Protein AF-A0A2M7CAU6-F1 (afdb_monomer_lite)

Structure (mmCIF, N/CA/C/O backbone):
data_AF-A0A2M7CAU6-F1
#
_entry.id   AF-A0A2M7CAU6-F1
#
loop_
_atom_site.group_PDB
_atom_site.id
_atom_site.type_symbol
_atom_site.label_atom_id
_atom_site.label_alt_id
_atom_site.label_comp_id
_atom_site.label_asym_id
_atom_site.label_entity_id
_atom_site.label_seq_id
_atom_site.pdbx_PDB_ins_code
_atom_site.Cartn_x
_atom_site.Cartn_y
_atom_site.Cartn_z
_atom_site.occupancy
_atom_site.B_iso_or_equiv
_atom_site.auth_seq_id
_atom_site.auth_comp_id
_atom_site.auth_asym_id
_atom_site.auth_atom_id
_atom_site.pdbx_PDB_model_num
ATOM 1 N N . GLU A 1 1 ? -8.466 9.942 1.876 1.00 92.69 1 GLU A N 1
ATOM 2 C CA . GLU A 1 1 ? -9.223 10.059 3.146 1.00 92.69 1 GLU A CA 1
ATOM 3 C C . GLU A 1 1 ? -8.429 10.714 4.281 1.00 92.69 1 GLU A C 1
ATOM 5 O O . GLU A 1 1 ? -8.905 11.717 4.784 1.00 92.69 1 GLU A O 1
ATOM 10 N N . LEU A 1 2 ? -7.216 10.262 4.639 1.00 96.50 2 LEU A N 1
ATOM 11 C CA . LEU A 1 2 ? -6.493 10.777 5.817 1.00 96.50 2 LEU A CA 1
ATOM 12 C C . LEU A 1 2 ? -6.308 12.303 5.829 1.00 96.50 2 LEU A C 1
ATOM 14 O O . LEU A 1 2 ? -6.703 12.959 6.786 1.00 96.50 2 LEU A O 1
ATOM 18 N N . ILE A 1 3 ? -5.752 12.880 4.756 1.00 97.31 3 ILE A N 1
ATOM 19 C CA . ILE A 1 3 ? -5.549 14.339 4.646 1.00 97.31 3 ILE A CA 1
ATOM 20 C C . ILE A 1 3 ? -6.869 15.089 4.858 1.00 97.31 3 ILE A C 1
ATOM 22 O O . ILE A 1 3 ? -6.910 16.120 5.522 1.00 97.31 3 ILE A O 1
ATOM 26 N N . PHE A 1 4 ? -7.955 14.561 4.299 1.00 97.06 4 PHE A N 1
ATOM 27 C CA . PHE A 1 4 ? -9.276 15.146 4.443 1.00 97.06 4 PHE A CA 1
ATOM 28 C C . PHE A 1 4 ? -9.786 15.029 5.888 1.00 97.06 4 PHE A C 1
ATOM 30 O O . PHE A 1 4 ? -10.279 16.019 6.423 1.00 97.06 4 PHE A O 1
ATOM 37 N N . SER A 1 5 ? -9.614 13.879 6.545 1.00 96.31 5 SER A N 1
ATOM 38 C CA . SER A 1 5 ? -9.994 13.703 7.951 1.00 96.31 5 SER A CA 1
ATOM 39 C C . SER A 1 5 ? -9.224 14.642 8.876 1.00 96.31 5 SER A C 1
ATOM 41 O O . SER A 1 5 ? -9.835 15.261 9.739 1.00 96.31 5 SER A O 1
ATOM 43 N N . LEU A 1 6 ? -7.921 14.832 8.646 1.00 95.94 6 LEU A N 1
ATOM 44 C CA . LEU A 1 6 ? -7.099 15.770 9.416 1.00 95.94 6 LEU A CA 1
ATOM 45 C C . LEU A 1 6 ? -7.547 17.222 9.217 1.00 95.94 6 LEU A C 1
ATOM 47 O O . LEU A 1 6 ? -7.729 17.947 10.190 1.00 95.94 6 LEU A O 1
ATOM 51 N N . LYS A 1 7 ? -7.781 17.641 7.968 1.00 97.62 7 LYS A N 1
ATOM 52 C CA . LYS A 1 7 ? -8.228 19.011 7.664 1.00 97.62 7 LYS A CA 1
ATOM 53 C C . LYS A 1 7 ? -9.602 19.342 8.244 1.00 97.62 7 LYS A C 1
ATOM 55 O O . LYS A 1 7 ? -9.854 20.493 8.572 1.00 97.62 7 LYS A O 1
ATOM 60 N N . ASN A 1 8 ? -10.481 18.348 8.351 1.00 97.19 8 ASN A N 1
ATOM 61 C CA . ASN A 1 8 ? -11.856 18.525 8.823 1.00 97.19 8 ASN A CA 1
ATOM 62 C C . ASN A 1 8 ? -12.068 18.025 10.259 1.00 97.19 8 ASN A C 1
ATOM 64 O O . ASN A 1 8 ? -13.212 17.867 10.676 1.00 97.19 8 ASN A O 1
ATOM 68 N N . ASN A 1 9 ? -10.987 17.734 10.991 1.00 94.44 9 ASN A N 1
ATOM 69 C CA . ASN A 1 9 ? -11.015 17.210 12.358 1.00 94.44 9 ASN A CA 1
ATOM 70 C C . ASN A 1 9 ? -11.974 16.012 12.548 1.00 94.44 9 ASN A C 1
ATOM 72 O O . ASN A 1 9 ? -12.684 15.906 13.549 1.00 94.44 9 ASN A O 1
ATOM 76 N N . ARG A 1 10 ? -12.035 15.120 11.550 1.00 95.12 10 ARG A N 1
ATOM 77 C CA . ARG A 1 10 ? -12.850 13.901 11.598 1.00 95.12 10 ARG A CA 1
ATOM 78 C C . ARG A 1 10 ? -12.157 12.815 12.405 1.00 95.12 10 ARG A C 1
ATOM 80 O O . ARG A 1 10 ? -10.936 12.803 12.561 1.00 95.12 10 ARG A O 1
ATOM 87 N N . ASN A 1 11 ? -12.951 11.858 12.869 1.00 94.75 11 ASN A N 1
ATOM 88 C CA . ASN A 1 11 ? -12.444 10.719 13.609 1.00 94.75 11 ASN A CA 1
ATOM 89 C C . ASN A 1 11 ? -11.506 9.866 12.740 1.00 94.75 11 ASN A C 1
ATOM 91 O O . ASN A 1 11 ? -11.923 9.248 11.763 1.00 94.75 11 ASN A O 1
ATOM 95 N N . LEU A 1 12 ? -10.230 9.794 13.124 1.00 95.94 12 LEU A N 1
ATOM 96 C CA . LEU A 1 12 ? -9.235 8.982 12.420 1.00 95.94 12 LEU A CA 1
ATOM 97 C C . LEU A 1 12 ? -9.511 7.478 12.526 1.00 95.94 12 LEU A C 1
ATOM 99 O O . LEU A 1 12 ? -8.985 6.723 11.718 1.00 95.94 12 LEU A O 1
ATOM 103 N N . ALA A 1 13 ? -10.352 7.041 13.471 1.00 95.00 13 ALA A N 1
ATOM 104 C CA . ALA A 1 13 ? -10.740 5.637 13.591 1.00 95.00 13 ALA A CA 1
ATOM 105 C C . ALA A 1 13 ? -11.545 5.117 12.380 1.00 95.00 13 ALA A C 1
ATOM 107 O O . ALA A 1 13 ? -11.610 3.911 12.172 1.00 95.00 13 ALA A O 1
ATOM 108 N N . GLU A 1 14 ? -12.124 6.015 11.576 1.00 95.25 14 GLU A N 1
ATOM 109 C CA . GLU A 1 14 ? -12.877 5.682 10.355 1.00 95.25 14 GLU A CA 1
ATOM 110 C C . GLU A 1 14 ? -11.974 5.522 9.119 1.00 95.25 14 GLU A C 1
ATOM 112 O O . GLU A 1 14 ? -12.421 5.079 8.065 1.00 95.25 14 GLU A O 1
ATOM 117 N N . VAL A 1 15 ? -10.701 5.912 9.223 1.00 97.19 15 VAL A N 1
ATOM 118 C CA . VAL A 1 15 ? -9.728 5.828 8.129 1.00 97.19 15 VAL A CA 1
ATOM 119 C C . VAL A 1 15 ? -9.085 4.446 8.159 1.00 97.19 15 VAL A C 1
ATOM 121 O O . VAL A 1 15 ? -8.384 4.113 9.116 1.00 97.19 15 VAL A O 1
ATOM 124 N N . LYS A 1 16 ? -9.295 3.640 7.116 1.00 97.75 16 LYS A N 1
ATOM 125 C CA . LYS A 1 16 ? -8.790 2.258 7.063 1.00 97.75 16 LYS A CA 1
ATOM 126 C C . LYS A 1 16 ? -7.263 2.218 6.933 1.00 97.75 16 LYS A C 1
ATOM 128 O O . LYS A 1 16 ? -6.653 3.083 6.288 1.00 97.75 16 LYS A O 1
ATOM 133 N N . GLY A 1 17 ? -6.649 1.182 7.498 1.00 97.12 17 GLY A N 1
ATOM 134 C CA . GLY A 1 17 ? -5.218 0.892 7.396 1.00 97.12 17 GLY A CA 1
ATOM 135 C C . GLY A 1 17 ? -4.321 1.816 8.223 1.00 97.12 17 GLY A C 1
ATOM 136 O O . GLY A 1 17 ? -3.212 2.123 7.787 1.00 97.12 17 GLY A O 1
ATOM 137 N N . LEU A 1 18 ? -4.791 2.293 9.379 1.00 97.50 18 LEU A N 1
ATOM 138 C CA . LEU A 1 18 ? -4.009 3.119 10.299 1.00 97.50 18 LEU A CA 1
ATOM 139 C C . LEU A 1 18 ? -3.736 2.412 11.622 1.00 97.50 18 LEU A C 1
ATOM 141 O O . LEU A 1 18 ? -4.563 1.672 12.155 1.00 97.50 18 LEU A O 1
ATOM 145 N N . VAL A 1 19 ? -2.590 2.759 12.202 1.00 97.50 19 VAL A N 1
ATOM 146 C CA . VAL A 1 19 ? -2.245 2.464 13.591 1.00 97.50 19 VAL A CA 1
ATOM 147 C C . VAL A 1 19 ? -1.706 3.744 14.217 1.00 97.50 19 VAL A C 1
ATOM 149 O O . VAL A 1 19 ? -0.774 4.342 13.682 1.00 97.50 19 VAL A O 1
ATOM 152 N N . PHE A 1 20 ? -2.297 4.190 15.323 1.00 96.44 20 PHE A N 1
ATOM 153 C CA . PHE A 1 20 ? -1.889 5.423 16.000 1.00 96.44 20 PHE A CA 1
ATOM 154 C C . PHE A 1 20 ? -2.195 5.386 17.500 1.00 96.44 20 PHE A C 1
ATOM 156 O O . PHE A 1 20 ? -2.995 4.579 17.970 1.00 96.44 20 PHE A O 1
ATOM 163 N N . TRP A 1 21 ? -1.553 6.273 18.261 1.00 96.44 21 TRP A N 1
ATOM 164 C CA . TRP A 1 21 ? -1.830 6.465 19.683 1.00 96.44 21 TRP A CA 1
ATOM 165 C C . TRP A 1 21 ? -2.905 7.527 19.891 1.00 96.44 21 TRP A C 1
ATOM 167 O O . TRP A 1 21 ? -2.839 8.607 19.303 1.00 96.44 21 TRP A O 1
ATOM 177 N N . LYS A 1 22 ? -3.869 7.236 20.764 1.00 94.00 22 LYS A N 1
ATOM 178 C CA . LYS A 1 22 ? -4.886 8.189 21.208 1.00 94.00 22 LYS A CA 1
ATOM 179 C C . LYS A 1 22 ? -5.220 7.927 22.672 1.00 94.00 22 LYS A C 1
ATOM 181 O O . LYS A 1 22 ? -5.512 6.792 23.036 1.00 94.00 22 LYS A O 1
ATOM 186 N N . ASP A 1 23 ? -5.142 8.963 23.505 1.00 94.94 23 ASP A N 1
ATOM 187 C CA . ASP A 1 23 ? -5.502 8.911 24.931 1.00 94.94 23 ASP A CA 1
ATOM 188 C C . ASP A 1 23 ? -4.813 7.762 25.696 1.00 94.94 23 ASP A C 1
ATOM 190 O O . ASP A 1 23 ? -5.432 7.014 26.451 1.00 94.94 23 ASP A O 1
ATOM 194 N N . GLY A 1 24 ? -3.512 7.573 25.442 1.00 96.69 24 GLY A N 1
ATOM 195 C CA . GLY A 1 24 ? -2.713 6.515 26.071 1.00 96.69 24 GLY A CA 1
ATOM 196 C C . GLY A 1 24 ? -3.051 5.095 25.605 1.00 96.69 24 GLY A C 1
ATOM 197 O O . GLY A 1 24 ? -2.591 4.132 26.214 1.00 96.69 24 GLY A O 1
ATOM 198 N N . ARG A 1 25 ? -3.843 4.936 24.536 1.00 96.88 25 ARG A N 1
ATOM 199 C CA . ARG A 1 25 ? -4.204 3.640 23.950 1.00 96.88 25 ARG A CA 1
ATOM 200 C C . ARG A 1 25 ? -3.746 3.545 22.501 1.00 96.88 25 ARG A C 1
ATOM 202 O O . ARG A 1 25 ? -3.793 4.520 21.751 1.00 96.88 25 ARG A O 1
ATOM 209 N N . LEU A 1 26 ? -3.328 2.346 22.106 1.00 97.06 26 LEU A N 1
ATOM 210 C CA . LEU A 1 26 ? -3.038 2.024 20.716 1.00 97.06 26 LEU A CA 1
ATOM 211 C C . LEU A 1 26 ? -4.356 1.743 19.986 1.00 97.06 26 LEU A C 1
ATOM 213 O O . LEU A 1 26 ? -5.080 0.816 20.347 1.00 97.06 26 LEU A O 1
ATOM 217 N N . VAL A 1 27 ? -4.655 2.527 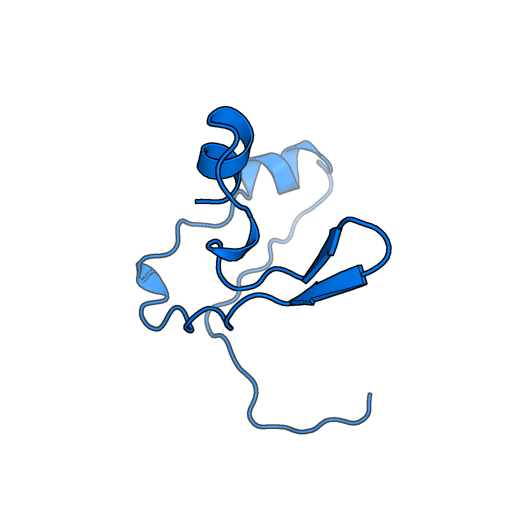18.956 1.00 97.44 27 VAL A N 1
ATOM 218 C CA . VAL A 1 27 ? -5.823 2.349 18.090 1.00 97.44 27 VAL A CA 1
ATOM 219 C C . VAL A 1 27 ? -5.355 1.757 16.766 1.00 97.44 27 VAL A C 1
ATOM 221 O O . VAL A 1 27 ? -4.484 2.320 16.102 1.00 97.44 27 VAL A O 1
ATOM 224 N N . LYS A 1 28 ? -5.938 0.619 16.384 1.00 98.12 28 LYS A N 1
ATOM 225 C CA . LYS A 1 28 ? -5.787 0.005 15.059 1.00 98.12 28 LYS A CA 1
ATOM 226 C C . LYS A 1 28 ? -7.130 0.099 14.347 1.00 98.12 28 LYS A C 1
ATOM 228 O O . LYS A 1 28 ? -8.139 -0.301 14.927 1.00 98.12 28 LYS A O 1
ATOM 233 N N . THR A 1 29 ? -7.153 0.664 13.147 1.00 97.81 29 THR A N 1
ATOM 234 C CA . THR A 1 29 ? -8.382 0.759 12.351 1.00 97.81 29 THR A CA 1
ATOM 235 C C . THR A 1 29 ? -8.578 -0.488 11.500 1.00 97.81 29 THR A C 1
ATOM 237 O O . THR A 1 29 ? -7.703 -1.352 11.441 1.00 97.81 29 THR A O 1
ATOM 240 N N . GLU A 1 30 ? -9.750 -0.600 10.875 1.00 97.75 30 GLU A N 1
ATOM 241 C CA . GLU A 1 30 ? -10.049 -1.685 9.942 1.00 97.75 30 GLU A CA 1
ATOM 242 C C . GLU A 1 30 ? -8.969 -1.783 8.855 1.00 97.75 30 GLU A C 1
ATOM 244 O O . GLU A 1 30 ? -8.435 -0.768 8.394 1.00 97.75 30 GLU A O 1
ATOM 249 N N . GLU A 1 31 ? -8.642 -3.007 8.449 1.00 97.31 31 GLU A N 1
ATOM 250 C CA . GLU A 1 31 ? -7.682 -3.253 7.382 1.00 97.31 31 GLU A CA 1
ATOM 251 C C . GLU A 1 31 ? -8.149 -2.618 6.063 1.00 97.31 31 GLU A C 1
ATOM 253 O O . GLU A 1 31 ? -9.343 -2.521 5.772 1.00 97.31 31 GLU A O 1
ATOM 258 N N . ARG A 1 32 ? -7.199 -2.112 5.269 1.00 96.25 32 ARG A N 1
ATOM 259 C CA . ARG A 1 32 ? -7.511 -1.547 3.954 1.00 96.25 32 ARG A CA 1
ATOM 260 C C . ARG A 1 32 ? -7.501 -2.665 2.916 1.00 96.25 32 ARG A C 1
ATOM 262 O O . ARG A 1 32 ? -6.517 -3.384 2.798 1.00 96.25 32 ARG A O 1
ATOM 269 N N . GLU A 1 33 ? -8.554 -2.697 2.108 1.00 95.38 33 GLU A N 1
ATOM 270 C CA . GLU A 1 33 ? -8.657 -3.570 0.940 1.00 95.38 33 GLU A CA 1
ATOM 271 C C . GLU A 1 33 ? -7.469 -3.421 -0.014 1.00 95.38 33 GLU A C 1
ATOM 273 O O . GLU A 1 33 ? -6.939 -2.323 -0.236 1.00 95.38 33 GLU A O 1
ATOM 278 N N . LEU A 1 34 ? -7.085 -4.53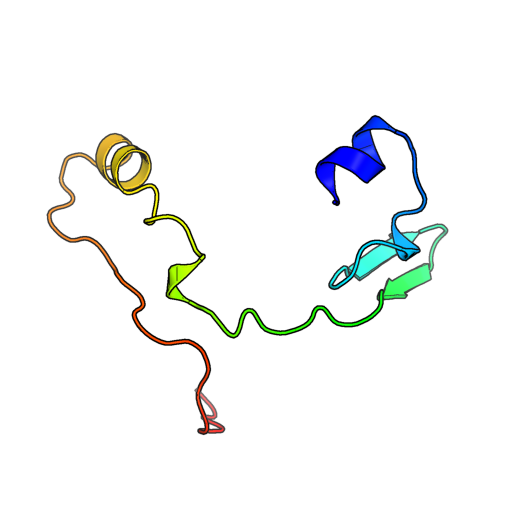4 -0.633 1.00 94.81 34 LEU A N 1
ATOM 279 C CA . LEU A 1 34 ? -6.040 -4.539 -1.646 1.00 94.81 34 LEU A CA 1
ATOM 280 C C . LEU A 1 34 ? -6.495 -3.787 -2.905 1.00 94.81 34 LEU A C 1
ATOM 282 O O . LEU A 1 34 ? -7.646 -3.854 -3.334 1.00 94.81 34 LEU A O 1
ATOM 286 N N . ILE A 1 35 ? -5.555 -3.084 -3.540 1.00 94.94 35 ILE A N 1
ATOM 287 C CA . ILE A 1 35 ? -5.789 -2.444 -4.839 1.00 94.94 35 ILE A CA 1
ATOM 288 C C . ILE A 1 35 ? -5.634 -3.517 -5.918 1.00 94.94 35 ILE A C 1
ATOM 290 O O . ILE A 1 35 ? -4.518 -3.806 -6.344 1.00 94.94 35 ILE A O 1
ATOM 294 N N . TYR A 1 36 ? -6.750 -4.119 -6.329 1.00 93.12 36 TYR A N 1
ATOM 295 C CA . TYR A 1 36 ? -6.759 -5.199 -7.322 1.00 93.12 36 TYR A CA 1
ATOM 296 C C . TYR A 1 36 ? -6.427 -4.717 -8.737 1.00 93.12 36 TYR A C 1
ATOM 298 O O . TYR A 1 36 ? -5.674 -5.371 -9.453 1.00 93.12 36 TYR A O 1
ATOM 306 N N . ASN A 1 37 ? -6.966 -3.563 -9.140 1.00 95.25 37 ASN A N 1
ATOM 307 C CA . ASN A 1 37 ? -6.653 -2.964 -10.433 1.00 95.25 37 ASN A CA 1
ATOM 308 C C . ASN A 1 37 ? -5.356 -2.147 -10.326 1.00 95.25 37 ASN A C 1
ATOM 310 O O . ASN A 1 37 ? -5.384 -0.986 -9.925 1.00 95.25 37 ASN A O 1
ATOM 314 N N . LEU A 1 38 ? -4.213 -2.751 -10.660 1.00 94.12 38 LEU A N 1
ATOM 315 C CA . LEU A 1 38 ? -2.922 -2.057 -10.602 1.00 94.12 38 LEU A CA 1
ATOM 316 C C . LEU A 1 38 ? -2.800 -0.951 -11.657 1.00 94.12 38 LEU A C 1
ATOM 318 O O . LEU A 1 38 ? -2.128 0.043 -11.396 1.00 94.12 38 LEU A O 1
ATOM 322 N N . ASP A 1 39 ? -3.510 -1.066 -12.780 1.00 93.81 39 ASP A N 1
ATOM 323 C CA . ASP A 1 39 ? -3.508 -0.056 -13.844 1.00 93.81 39 ASP A CA 1
ATOM 324 C C . ASP A 1 39 ? -4.244 1.229 -13.436 1.00 93.81 39 ASP A C 1
ATOM 326 O O . ASP A 1 39 ? -4.074 2.272 -14.064 1.00 9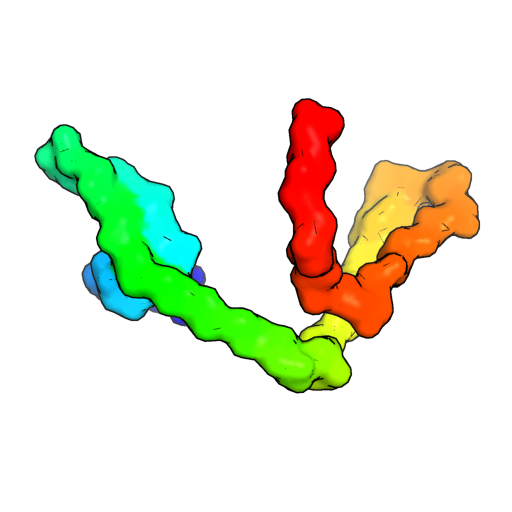3.81 39 ASP A O 1
ATOM 330 N N . SER A 1 40 ? -5.039 1.198 -12.356 1.00 95.75 40 SER A N 1
ATOM 331 C CA . SER A 1 40 ? -5.638 2.419 -11.805 1.00 95.75 40 SER A CA 1
ATOM 332 C C . SER A 1 40 ? -4.636 3.277 -11.028 1.00 95.75 40 SER A C 1
ATOM 334 O O . SER A 1 40 ? -4.979 4.377 -10.589 1.00 95.75 40 SER A O 1
ATOM 336 N N . LEU A 1 41 ? -3.434 2.764 -10.760 1.00 95.12 41 LEU A N 1
ATOM 337 C CA . LEU A 1 41 ? -2.398 3.506 -10.056 1.00 95.12 41 LEU A CA 1
ATOM 338 C C . LEU A 1 41 ? -1.696 4.463 -11.024 1.00 95.12 41 LEU A C 1
ATOM 340 O O . LEU A 1 41 ? -1.398 4.089 -12.156 1.00 95.12 41 LEU A O 1
ATOM 344 N N . PRO A 1 42 ? -1.378 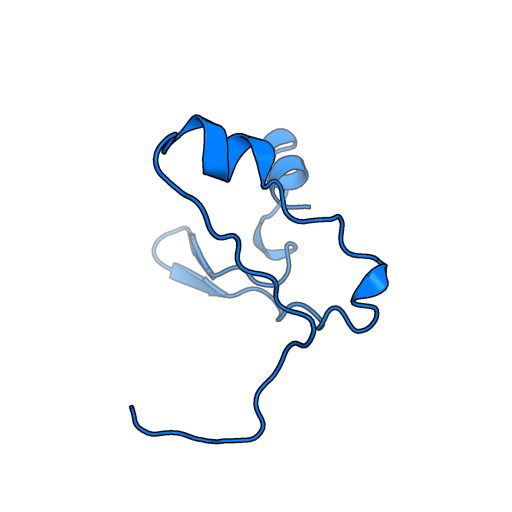5.692 -10.590 1.00 94.50 42 PRO A N 1
ATOM 345 C CA . PRO A 1 42 ? -0.596 6.595 -11.417 1.00 94.50 42 PRO A CA 1
ATOM 346 C C . PRO A 1 42 ? 0.823 6.053 -11.607 1.00 94.50 42 PRO A C 1
ATOM 348 O O . PRO A 1 42 ? 1.348 5.330 -10.752 1.00 94.50 42 PRO A O 1
ATOM 351 N N . PHE A 1 43 ? 1.478 6.480 -12.688 1.00 93.19 43 PHE A N 1
ATOM 352 C CA . PHE A 1 43 ? 2.910 6.252 -12.845 1.00 93.19 43 PHE A CA 1
ATOM 353 C C . PHE A 1 43 ? 3.680 6.784 -11.624 1.00 93.19 43 PHE A C 1
ATOM 355 O O . PHE A 1 43 ? 3.317 7.832 -11.069 1.00 93.19 43 PHE A O 1
ATOM 362 N N . PRO A 1 44 ? 4.742 6.085 -11.183 1.00 92.69 44 PRO A N 1
ATOM 363 C CA . PRO A 1 44 ? 5.608 6.593 -10.131 1.00 92.69 44 PRO A CA 1
ATOM 364 C C . PRO A 1 44 ? 6.149 7.981 -10.491 1.00 92.69 44 PRO A C 1
ATOM 366 O O . PRO A 1 44 ? 6.471 8.253 -11.645 1.00 92.69 44 PRO A O 1
ATOM 369 N N . LYS A 1 45 ? 6.293 8.855 -9.491 1.00 92.62 45 LYS A N 1
ATOM 370 C CA . LYS A 1 45 ? 6.839 10.209 -9.670 1.00 92.62 45 LYS A CA 1
ATOM 371 C C . LYS A 1 45 ? 8.359 10.179 -9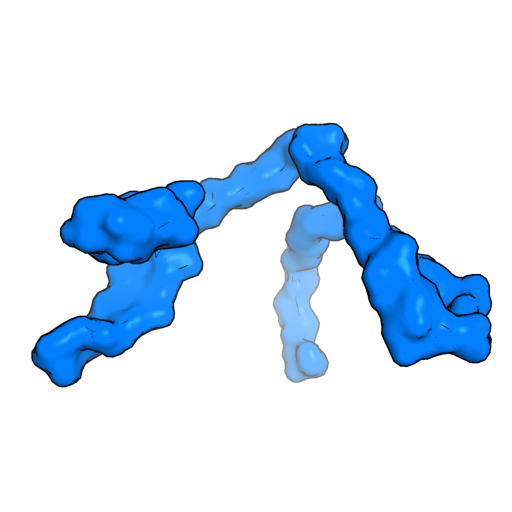.863 1.00 92.62 45 LYS A C 1
ATOM 373 O O . LYS A 1 45 ? 9.111 10.591 -8.979 1.00 92.62 45 LYS A O 1
ATOM 378 N N . HIS A 1 46 ? 8.815 9.638 -10.992 1.00 90.56 46 HIS A N 1
ATOM 379 C CA . HIS A 1 46 ? 10.240 9.490 -11.296 1.00 90.56 46 HIS A CA 1
ATOM 380 C C . HIS A 1 46 ? 10.954 10.832 -11.486 1.00 90.56 46 HIS A C 1
ATOM 382 O O . HIS A 1 46 ? 12.133 10.908 -11.175 1.00 90.56 46 HIS A O 1
ATOM 388 N N . GLU A 1 47 ? 10.252 11.890 -11.897 1.00 89.75 47 GLU A N 1
ATOM 389 C CA . GLU A 1 47 ? 10.809 13.251 -11.995 1.00 89.75 47 GLU A CA 1
ATOM 390 C C . GLU A 1 47 ? 11.509 13.675 -10.687 1.00 89.75 47 GLU A C 1
ATOM 392 O O . GLU A 1 47 ? 12.719 13.869 -10.665 1.00 89.75 47 GLU A O 1
ATOM 397 N N . ILE A 1 48 ? 10.798 13.612 -9.553 1.00 90.69 48 ILE A N 1
ATOM 398 C CA . ILE A 1 48 ? 11.334 13.937 -8.221 1.00 90.69 48 ILE A CA 1
ATOM 399 C C . ILE A 1 48 ? 12.495 12.999 -7.857 1.00 90.69 48 ILE A C 1
ATOM 401 O O . ILE A 1 48 ? 13.455 13.385 -7.195 1.00 90.69 48 ILE A O 1
ATOM 405 N N . TYR A 1 49 ? 12.400 11.736 -8.271 1.00 87.62 49 TYR A N 1
ATOM 406 C CA . TYR A 1 49 ? 13.392 10.711 -7.964 1.00 87.62 49 TYR A CA 1
ATOM 407 C C . TYR A 1 49 ? 14.733 10.940 -8.677 1.00 87.62 49 TYR A C 1
ATOM 409 O O . TYR A 1 49 ? 15.768 10.569 -8.119 1.00 87.62 49 TYR A O 1
ATOM 417 N N . PHE A 1 50 ? 14.727 11.535 -9.872 1.00 89.94 50 PHE A N 1
ATOM 418 C CA . PHE A 1 50 ? 15.938 11.893 -10.615 1.00 89.94 50 PHE A CA 1
ATOM 419 C C . PHE A 1 50 ? 16.440 13.298 -10.271 1.00 89.94 50 PHE A C 1
ATOM 421 O O . PHE A 1 50 ? 17.649 13.483 -10.151 1.00 89.94 50 PHE A O 1
ATOM 428 N N . ASP A 1 51 ? 15.542 14.254 -10.018 1.00 91.31 51 ASP A N 1
ATOM 429 C CA . ASP A 1 51 ? 15.912 15.627 -9.644 1.00 91.31 51 ASP A CA 1
ATOM 430 C C . ASP A 1 51 ? 16.738 15.675 -8.349 1.00 91.31 51 ASP A C 1
ATOM 432 O O . ASP A 1 51 ? 17.655 16.485 -8.209 1.00 91.31 51 ASP A O 1
ATOM 436 N N . LEU A 1 52 ? 16.434 14.783 -7.402 1.00 91.12 52 LEU A N 1
ATOM 437 C CA . LEU A 1 52 ? 17.147 14.689 -6.127 1.00 91.12 52 LEU A CA 1
ATOM 438 C C . LEU A 1 52 ? 18.512 13.989 -6.226 1.00 91.12 52 LEU A C 1
ATOM 440 O O . LEU A 1 52 ? 19.332 14.166 -5.329 1.00 91.12 52 LEU A O 1
ATOM 444 N N . GLU A 1 53 ? 18.764 13.196 -7.272 1.00 90.75 53 GLU A N 1
ATOM 445 C CA . GLU A 1 53 ? 20.048 12.513 -7.490 1.00 90.75 53 GLU A CA 1
ATOM 446 C C . GLU A 1 53 ? 20.389 12.485 -8.990 1.00 90.75 53 GLU A C 1
ATOM 448 O O . GLU A 1 53 ? 20.144 11.484 -9.672 1.00 90.75 53 GLU A O 1
ATOM 453 N N . PRO A 1 54 ? 20.992 13.564 -9.523 1.00 86.44 54 PRO A N 1
ATOM 454 C CA . PRO A 1 54 ? 21.210 13.721 -10.963 1.00 86.44 54 PRO A CA 1
ATOM 455 C C . PRO A 1 54 ? 22.139 12.674 -11.593 1.00 86.44 54 PRO A C 1
ATOM 457 O O . PRO A 1 54 ? 22.127 12.489 -12.807 1.00 86.44 54 PRO A O 1
ATOM 460 N N . LYS A 1 55 ? 22.969 11.984 -10.795 1.00 93.44 55 LYS A N 1
ATOM 461 C CA . LYS A 1 55 ? 23.846 10.905 -11.286 1.00 93.44 55 LYS A CA 1
ATOM 462 C C . LYS A 1 55 ? 23.118 9.571 -11.441 1.00 93.44 55 LYS A C 1
ATOM 464 O O . LYS A 1 55 ? 23.719 8.599 -11.900 1.00 93.44 55 LYS A O 1
ATOM 469 N N . ARG A 1 56 ? 21.853 9.486 -11.032 1.00 91.38 56 ARG A N 1
ATOM 470 C CA . ARG A 1 56 ? 21.077 8.254 -11.105 1.00 91.38 56 ARG A CA 1
ATOM 471 C C . ARG A 1 56 ? 20.689 7.946 -12.550 1.00 91.38 56 ARG A C 1
ATOM 473 O O . ARG A 1 56 ? 20.082 8.761 -13.230 1.00 91.38 56 ARG A O 1
ATOM 480 N N . THR A 1 57 ? 20.986 6.727 -12.989 1.00 91.25 57 THR A N 1
ATOM 481 C CA . THR A 1 57 ? 20.746 6.265 -14.369 1.00 91.25 57 THR A CA 1
ATOM 482 C C . THR A 1 57 ? 19.677 5.178 -14.481 1.00 91.25 57 THR A C 1
ATOM 484 O O . THR A 1 57 ? 19.327 4.775 -15.586 1.00 91.25 57 THR A O 1
ATOM 487 N N . GLY A 1 58 ? 19.147 4.696 -13.353 1.00 91.44 58 GLY A N 1
ATOM 488 C CA . GLY A 1 58 ? 18.135 3.643 -13.303 1.00 91.44 58 GLY A CA 1
ATOM 489 C C . GLY A 1 58 ? 16.901 4.059 -12.510 1.00 91.44 58 GLY A C 1
ATOM 490 O O . GLY A 1 58 ? 17.006 4.782 -11.518 1.00 91.44 58 GLY A O 1
ATOM 491 N N . ALA A 1 59 ? 15.738 3.566 -12.935 1.00 91.06 59 ALA A N 1
ATOM 492 C CA . ALA A 1 59 ? 14.483 3.664 -12.200 1.00 91.06 59 ALA A CA 1
ATOM 493 C C . ALA A 1 59 ? 13.955 2.271 -11.859 1.00 91.06 59 ALA A C 1
ATOM 495 O O . ALA A 1 59 ? 14.160 1.308 -12.599 1.00 91.06 59 ALA A O 1
ATOM 496 N N . HIS A 1 60 ? 13.227 2.184 -10.751 1.00 91.00 60 HIS A N 1
ATOM 497 C CA . HIS A 1 60 ? 12.507 0.977 -10.378 1.00 91.00 60 HIS A CA 1
ATOM 498 C C . HIS A 1 60 ? 11.051 1.072 -10.819 1.00 91.00 60 HIS A C 1
ATOM 500 O O . HIS A 1 60 ? 10.402 2.116 -10.679 1.00 91.00 60 HIS A O 1
ATOM 506 N N . ILE A 1 61 ? 10.539 -0.053 -11.302 1.00 92.81 61 ILE A N 1
ATOM 507 C CA . ILE A 1 61 ? 9.127 -0.264 -11.577 1.00 92.81 61 ILE A CA 1
ATOM 508 C C . ILE A 1 61 ? 8.693 -1.566 -10.913 1.00 92.81 61 ILE A C 1
ATOM 510 O O . ILE A 1 61 ? 9.429 -2.551 -10.910 1.00 92.81 61 ILE A O 1
ATOM 514 N N . ILE A 1 62 ? 7.506 -1.548 -10.318 1.00 93.56 62 ILE A N 1
ATOM 515 C CA . ILE A 1 62 ? 6.869 -2.723 -9.731 1.00 93.56 62 ILE A CA 1
ATOM 516 C C . ILE A 1 62 ? 5.624 -2.989 -10.565 1.00 93.56 62 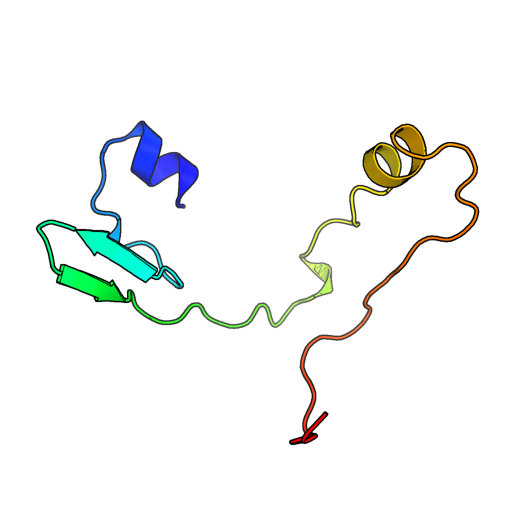ILE A C 1
ATOM 518 O O . ILE A 1 62 ? 4.685 -2.196 -10.537 1.00 93.56 62 ILE A O 1
ATOM 522 N N . THR A 1 63 ? 5.638 -4.082 -11.320 1.00 93.50 63 THR A N 1
ATOM 523 C CA . THR A 1 63 ? 4.552 -4.463 -12.236 1.00 93.50 63 THR A CA 1
ATOM 524 C C . THR A 1 63 ? 3.549 -5.431 -11.600 1.00 93.50 63 THR A C 1
ATOM 526 O O . THR A 1 63 ? 2.507 -5.703 -12.184 1.00 93.50 63 THR A O 1
ATOM 529 N N . SER A 1 64 ? 3.830 -5.936 -10.393 1.00 93.31 64 SER A N 1
ATOM 530 C CA . SER A 1 64 ? 2.959 -6.834 -9.628 1.00 93.31 64 SER A CA 1
ATOM 531 C C . SER A 1 64 ? 3.073 -6.579 -8.121 1.00 93.31 64 SER A C 1
ATOM 533 O O . SER A 1 64 ? 4.075 -6.050 -7.641 1.00 93.31 64 SER A O 1
ATOM 535 N N . ARG A 1 65 ? 2.036 -6.925 -7.347 1.00 92.88 65 ARG A N 1
ATOM 536 C CA . ARG A 1 65 ? 2.028 -6.785 -5.880 1.00 92.88 65 ARG A CA 1
ATOM 537 C C . ARG A 1 65 ? 1.567 -8.077 -5.217 1.00 92.88 65 ARG A C 1
ATOM 539 O O . ARG A 1 65 ? 0.625 -8.705 -5.686 1.00 92.88 65 ARG A O 1
ATOM 546 N N . GLY A 1 66 ? 2.208 -8.414 -4.101 1.00 90.56 66 GLY A N 1
ATOM 547 C CA . GLY A 1 66 ? 1.997 -9.665 -3.374 1.00 90.56 66 GLY A CA 1
ATOM 548 C C . GLY A 1 66 ? 3.098 -10.690 -3.655 1.00 90.56 66 GLY A C 1
ATOM 549 O O . GLY A 1 66 ? 3.704 -10.699 -4.723 1.00 90.56 66 GLY A O 1
ATOM 550 N N . CYS A 1 67 ? 3.374 -11.536 -2.667 1.00 93.25 67 CYS A N 1
ATOM 551 C CA . CYS A 1 67 ? 4.349 -12.618 -2.748 1.00 93.25 67 CYS A CA 1
ATOM 552 C C . CYS A 1 67 ? 3.769 -13.834 -2.011 1.00 93.25 67 CYS A C 1
ATOM 554 O O . CYS A 1 67 ? 3.388 -13.682 -0.851 1.00 93.25 67 CYS A O 1
ATOM 556 N N . PRO A 1 68 ? 3.670 -15.019 -2.642 1.00 95.31 68 PRO A N 1
ATOM 557 C CA . PRO A 1 68 ? 3.123 -16.210 -1.989 1.00 95.31 68 PRO A CA 1
ATOM 558 C C . PRO A 1 68 ? 4.130 -16.901 -1.055 1.00 95.31 68 PRO A C 1
ATOM 560 O O . PRO A 1 68 ? 3.782 -17.869 -0.385 1.00 95.31 68 PRO A O 1
ATOM 563 N N . PHE A 1 69 ? 5.387 -16.455 -1.037 1.00 96.44 69 PHE A N 1
ATOM 564 C CA . PHE A 1 69 ? 6.449 -17.088 -0.265 1.00 96.44 69 PHE A CA 1
ATOM 565 C C . PHE A 1 69 ? 6.532 -16.519 1.154 1.00 96.44 69 PHE A C 1
ATOM 567 O O . PHE A 1 69 ? 6.403 -15.315 1.360 1.00 96.44 69 PHE A O 1
ATOM 574 N N . ASN A 1 70 ? 6.822 -17.389 2.123 1.00 95.31 70 ASN A N 1
ATOM 575 C CA . ASN A 1 70 ? 7.063 -17.028 3.521 1.00 95.31 70 ASN A CA 1
ATOM 576 C C . ASN A 1 70 ? 8.566 -17.078 3.834 1.00 95.31 70 ASN A C 1
ATOM 578 O O . ASN A 1 70 ? 9.039 -17.928 4.589 1.00 95.31 70 ASN A O 1
ATOM 582 N N . CYS A 1 71 ? 9.330 -16.229 3.153 1.00 95.12 71 CYS A N 1
ATOM 583 C CA . CYS A 1 71 ? 10.778 -16.162 3.298 1.00 95.12 71 CYS A CA 1
ATOM 584 C C . CYS A 1 71 ? 11.183 -15.683 4.702 1.00 95.12 71 CYS A C 1
ATOM 586 O O . CYS A 1 71 ? 10.584 -14.756 5.233 1.00 95.12 71 CYS A O 1
ATOM 588 N N . SER A 1 72 ? 12.218 -16.285 5.291 1.00 95.50 72 SER A N 1
ATOM 589 C CA . SER A 1 72 ? 12.708 -15.950 6.639 1.00 95.50 72 SER A CA 1
ATOM 590 C C . SER A 1 72 ? 13.803 -14.874 6.671 1.00 95.50 72 SER A C 1
ATOM 592 O O . SER A 1 72 ? 14.430 -14.701 7.715 1.00 95.50 72 SER A O 1
ATOM 594 N N . PHE A 1 73 ? 14.113 -14.257 5.526 1.00 79.81 73 PHE A N 1
ATOM 595 C CA . PHE A 1 73 ? 15.208 -13.298 5.355 1.00 79.81 73 PHE A CA 1
ATOM 596 C C . PHE A 1 73 ? 14.729 -11.848 5.422 1.00 79.81 73 PHE A C 1
ATOM 598 O O . PHE A 1 73 ? 13.582 -11.585 4.995 1.00 79.81 73 PHE A O 1
#

Sequence (73 aa):
ELIFSLKNNRNLAEVKGLVFWKDGRLVKTEERELIYNLDSLPFPKHEIYFDLEPKRTGAHIITSRGCPFNCSF

Secondary structure (DSSP, 8-state):
-HHHHHHTT--GGGSTT-EEEETTEEEEPPPPPP---GGGSPPP-HHHHHHT-TT------------------

pLDDT: mean 94.19, std 3.1, range [79.81, 98.12]

Radius of gyration: 17.76 Å; chains: 1; bounding box: 37×36×40 Å

Foldseek 3Di:
DVVVCVVVVHDCLAPAPDWDDDPNDIRHHHHDDDPPPPVVDDDPPCVVVCVVPVPDDDDDDDPDDDDPDPDPD